Protein AF-A0A3D1AIG8-F1 (afdb_monomer_lite)

Secondary structure (DSSP, 8-state):
-------------------SEEEEEETTEEEEEETTT--EEEEETTEEEEEEEEEEEEETTEEEEGGG-SEEEEEEEEEEETTEEEEEEEEEEE-TTSPEEEEEEEEETT-S-EEEEEEEE-SSS----S-EEEEE-SS--SS-S-TT-EEEE--S-TTTTS--EEEES--S-------

Foldseek 3Di:
DDDDDDDDDPPQDDDDDPDQWDWDDDAQWIWIAHLVLRAIFIGGVNHTQATRKWKWFDFPNDIDISSNFNDKDWGKDWDADPVGTWMKIWIWGDDPPFFIKIKIWTGHPPDPDIDIDMDTHDPPDDTDTPDIGSTDGPDDDNDDDDQPDWDWAAAQDCPPPDHIDTDGPPDPDGDHDYD

Radius of gyration: 19.84 Å; chains: 1; bounding box: 71×44×43 Å

pLDDT: mean 84.78, std 18.75, range [31.44, 98.12]

Sequence (179 aa):
MKVLKSIVLPVLFFVLFSCNKTDMVFDKWSLAYDSGSRGLTLKKNSAVVCDGLYTSYMLNEKKITTKSYSKVRFEEEDAHDKFGKGKTFRLIYEETGLPVLTQSFYFYEGKDYVLTEFSIEGDDAEVSSNYMAPVNIDDFTFLPESAENRALFVPFDNDCWIRYRSHELTFDELTSYEV

Structure (mmCIF, N/CA/C/O backbone):
data_AF-A0A3D1AIG8-F1
#
_entry.id   AF-A0A3D1AIG8-F1
#
loop_
_atom_site.group_PDB
_atom_site.id
_atom_site.type_symbol
_atom_site.label_atom_id
_atom_site.label_alt_id
_atom_site.label_comp_id
_atom_site.label_asym_id
_atom_site.label_entity_id
_atom_site.label_seq_id
_atom_site.pdbx_PDB_ins_code
_atom_site.Cartn_x
_atom_site.Cartn_y
_atom_site.Cartn_z
_atom_site.occupancy
_atom_site.B_iso_or_equiv
_atom_site.auth_seq_id
_atom_site.auth_comp_id
_atom_site.auth_asym_id
_atom_site.auth_atom_id
_atom_site.pdbx_PDB_model_num
ATOM 1 N N . MET A 1 1 ? -53.371 -19.361 3.609 1.00 41.19 1 MET A N 1
ATOM 2 C CA . MET A 1 1 ? -52.020 -19.851 3.250 1.00 41.19 1 MET A CA 1
ATOM 3 C C . MET A 1 1 ? -51.030 -18.704 3.394 1.00 41.19 1 MET A C 1
ATOM 5 O O . MET A 1 1 ? -51.082 -17.780 2.597 1.00 41.19 1 MET A O 1
ATOM 9 N N . LYS A 1 2 ? -50.200 -18.705 4.445 1.00 34.56 2 LYS A N 1
ATOM 10 C CA . LYS A 1 2 ? -49.105 -17.736 4.613 1.00 34.56 2 LYS A CA 1
ATOM 11 C C . LYS A 1 2 ? -47.850 -18.339 3.984 1.00 34.56 2 LYS A C 1
ATOM 13 O O . LYS A 1 2 ? -47.418 -19.403 4.411 1.00 34.56 2 LYS A O 1
ATOM 18 N N . VAL A 1 3 ? -47.309 -17.688 2.959 1.00 37.88 3 VAL A N 1
ATOM 19 C CA . VAL A 1 3 ? -46.038 -18.074 2.334 1.00 37.88 3 VAL A CA 1
ATOM 20 C C . VAL A 1 3 ? -44.917 -17.462 3.170 1.00 37.88 3 VAL A C 1
ATOM 22 O O . VAL A 1 3 ? -44.780 -16.240 3.224 1.00 37.88 3 VAL A O 1
ATOM 25 N N . LEU A 1 4 ? -44.165 -18.305 3.877 1.00 36.34 4 LEU A N 1
ATOM 26 C CA . LEU A 1 4 ? -42.988 -17.897 4.637 1.00 36.34 4 LEU A CA 1
ATOM 27 C C . LEU A 1 4 ? -41.863 -17.597 3.632 1.00 36.34 4 LEU A C 1
ATOM 29 O O . LEU A 1 4 ? -41.367 -18.506 2.968 1.00 36.34 4 LEU A O 1
ATOM 33 N N . LYS A 1 5 ? -41.490 -16.323 3.469 1.00 37.03 5 LYS A N 1
ATOM 34 C CA . LYS A 1 5 ? -40.293 -15.944 2.709 1.00 37.03 5 LYS A CA 1
ATOM 35 C C . LYS A 1 5 ? -39.068 -16.274 3.559 1.00 37.03 5 LYS A C 1
ATOM 37 O O . LYS A 1 5 ? -38.885 -15.688 4.622 1.00 37.03 5 LYS A O 1
ATOM 42 N N . SER A 1 6 ? -38.261 -17.221 3.093 1.00 38.31 6 SER A N 1
ATOM 43 C CA . SER A 1 6 ? -36.976 -17.562 3.701 1.00 38.31 6 SER A CA 1
ATOM 44 C C . SER A 1 6 ? -36.013 -16.390 3.498 1.00 38.31 6 SER A C 1
ATOM 46 O O . SER A 1 6 ? -35.627 -16.096 2.368 1.00 38.31 6 SER A O 1
ATOM 48 N N . ILE A 1 7 ? -35.674 -15.686 4.577 1.00 44.97 7 ILE A N 1
ATOM 49 C CA . ILE A 1 7 ? -34.606 -14.683 4.592 1.00 44.97 7 ILE A CA 1
ATOM 50 C C . ILE A 1 7 ? -33.298 -15.460 4.725 1.00 44.97 7 ILE A C 1
ATOM 52 O O . ILE A 1 7 ? -33.054 -16.101 5.745 1.00 44.97 7 ILE A O 1
ATOM 56 N N . VAL A 1 8 ? -32.490 -15.457 3.667 1.00 38.38 8 VAL A N 1
ATOM 57 C CA . VAL A 1 8 ? -31.124 -15.985 3.699 1.00 38.38 8 VAL A CA 1
ATOM 58 C C . VAL A 1 8 ? -30.249 -14.901 4.321 1.00 38.38 8 VAL A C 1
ATOM 60 O O . VAL A 1 8 ? -30.043 -13.850 3.723 1.00 38.38 8 VAL A O 1
ATOM 63 N N . LEU A 1 9 ? -29.803 -15.137 5.552 1.00 32.34 9 LEU A N 1
ATOM 64 C CA . LEU A 1 9 ? -28.831 -14.299 6.246 1.00 32.34 9 LEU A CA 1
ATOM 65 C C . LEU A 1 9 ? -27.432 -14.694 5.735 1.00 32.34 9 LEU A C 1
ATOM 67 O O . LEU A 1 9 ? -27.111 -15.884 5.798 1.00 32.34 9 LEU A O 1
ATOM 71 N N . PRO A 1 10 ? -26.608 -13.773 5.205 1.00 38.59 10 PRO A N 1
ATOM 72 C CA . PRO A 1 10 ? -25.251 -14.121 4.812 1.00 38.59 10 PRO A CA 1
ATOM 73 C C . PRO A 1 10 ? -24.460 -14.448 6.082 1.00 38.59 10 PRO A C 1
ATOM 75 O O . PRO A 1 10 ? -24.353 -13.635 6.999 1.00 38.59 10 PRO A O 1
ATOM 78 N N . VAL A 1 11 ? -23.965 -15.681 6.165 1.00 34.00 11 VAL A N 1
ATOM 79 C CA . VAL A 1 11 ? -23.103 -16.133 7.258 1.00 34.00 11 VAL A CA 1
ATOM 80 C C . VAL A 1 11 ? -21.712 -15.571 6.991 1.00 34.00 11 VAL A C 1
ATOM 82 O 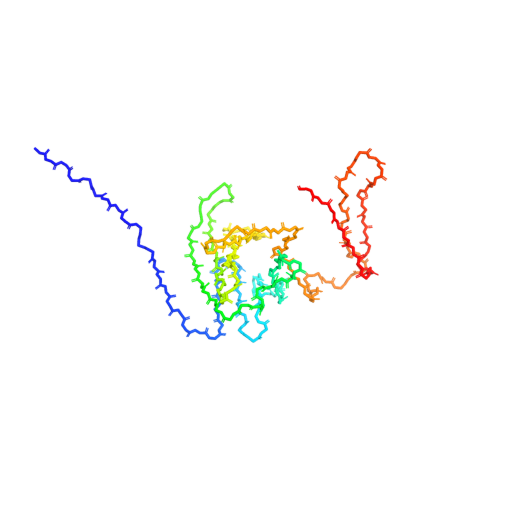O . VAL A 1 11 ? -20.995 -16.070 6.129 1.00 34.00 11 VAL A O 1
ATOM 85 N N . LEU A 1 12 ? -21.355 -14.513 7.716 1.00 40.97 12 LEU A N 1
ATOM 86 C CA . LEU A 1 12 ? -20.008 -13.958 7.735 1.00 40.97 12 LEU A CA 1
ATOM 87 C C . LEU A 1 12 ? -19.115 -14.919 8.536 1.00 40.97 12 LEU A C 1
ATOM 89 O O . LEU A 1 12 ? -19.238 -15.040 9.757 1.00 40.97 12 LEU A O 1
ATOM 93 N N . PHE A 1 13 ? -18.286 -15.685 7.833 1.00 33.00 13 PHE A N 1
ATOM 94 C CA . PHE A 1 13 ? -17.451 -16.723 8.426 1.00 33.00 13 PHE A CA 1
ATOM 95 C C . PHE A 1 13 ? -16.160 -16.092 8.970 1.00 33.00 13 PHE A C 1
ATOM 97 O O . PHE A 1 13 ? -15.179 -15.926 8.253 1.00 33.00 13 PHE A O 1
ATOM 104 N N . PHE A 1 14 ? -16.166 -15.708 10.249 1.00 37.09 14 PHE A N 1
ATOM 105 C CA . PHE A 1 14 ? -14.972 -15.224 10.947 1.00 37.09 14 PHE A CA 1
ATOM 106 C C . PHE A 1 14 ? -14.045 -16.400 11.276 1.00 37.09 14 PHE A C 1
ATOM 108 O O . PHE A 1 14 ? -14.286 -17.146 12.227 1.00 37.09 14 PHE A O 1
ATOM 115 N N . VAL A 1 15 ? -12.971 -16.569 10.504 1.00 35.56 15 VAL A N 1
ATOM 116 C CA . VAL A 1 15 ? -11.907 -17.526 10.833 1.00 35.56 15 VAL A CA 1
ATOM 117 C C . VAL A 1 15 ? -10.801 -16.804 11.593 1.00 35.56 15 VAL A C 1
ATOM 119 O O . VAL A 1 15 ? -10.052 -16.014 11.028 1.00 35.56 15 VAL A O 1
ATOM 122 N N . LEU A 1 16 ? -10.684 -17.078 12.893 1.00 31.44 16 LEU A N 1
ATOM 123 C CA . LEU A 1 16 ? -9.559 -16.616 13.706 1.00 31.44 16 LEU A CA 1
ATOM 124 C C . LEU A 1 16 ? -8.365 -17.556 13.487 1.00 31.44 16 LEU A C 1
ATOM 126 O O . LEU A 1 16 ? -8.201 -18.542 14.205 1.00 31.44 16 LEU A O 1
ATOM 130 N N . PHE A 1 17 ? -7.527 -17.266 12.491 1.00 35.88 17 PHE A N 1
ATOM 131 C CA . PHE A 1 17 ? -6.223 -17.916 12.358 1.00 35.88 17 PHE A CA 1
ATOM 132 C C . PHE A 1 17 ? -5.194 -17.208 13.244 1.00 35.88 17 PHE A C 1
ATOM 134 O O . PHE A 1 17 ? -4.772 -16.089 12.970 1.00 35.88 17 PHE A O 1
ATOM 141 N N . SER A 1 18 ? -4.758 -17.891 14.305 1.00 35.03 18 SER A N 1
ATOM 142 C CA . SER A 1 18 ? -3.511 -17.565 14.995 1.00 35.03 18 SER A CA 1
ATOM 143 C C . SER A 1 18 ? -2.371 -18.286 14.276 1.00 35.03 18 SER A C 1
ATOM 145 O O . SER A 1 18 ? -2.044 -19.434 14.571 1.00 35.03 18 SER A O 1
ATOM 147 N N . CYS A 1 19 ? -1.798 -17.624 13.275 1.00 35.12 19 CYS A N 1
ATOM 148 C CA . CYS A 1 19 ? -0.490 -17.961 12.732 1.00 35.12 19 CYS A CA 1
ATOM 149 C C . CYS A 1 19 ? 0.304 -16.655 12.648 1.00 35.12 19 CYS A C 1
ATOM 151 O O . CYS A 1 19 ? -0.232 -15.643 12.208 1.00 35.12 19 CYS A O 1
ATOM 153 N N . ASN A 1 20 ? 1.570 -16.650 13.079 1.00 51.50 20 ASN A N 1
ATOM 154 C CA . ASN A 1 20 ? 2.424 -15.446 13.115 1.00 51.50 20 ASN A CA 1
ATOM 155 C C . ASN A 1 20 ? 2.738 -14.847 11.719 1.00 51.50 20 ASN A C 1
ATOM 157 O O . ASN A 1 20 ? 3.487 -13.873 11.615 1.00 51.50 20 ASN A O 1
ATOM 161 N N . LYS A 1 21 ? 2.146 -15.421 10.667 1.00 53.16 21 LYS A N 1
ATOM 162 C CA . LYS A 1 21 ? 2.062 -14.936 9.294 1.00 53.16 21 LYS A CA 1
ATOM 163 C C . LYS A 1 21 ? 0.688 -15.340 8.755 1.00 53.16 21 LYS A C 1
ATOM 165 O O . LYS A 1 21 ? 0.361 -16.528 8.768 1.00 53.16 21 LYS A O 1
ATOM 170 N N . THR A 1 22 ? -0.117 -14.373 8.329 1.00 68.50 22 THR A N 1
ATOM 171 C CA . THR A 1 22 ? -1.386 -14.646 7.643 1.00 68.50 22 THR A CA 1
ATOM 172 C C . THR A 1 22 ? -1.134 -14.497 6.152 1.00 68.50 22 THR A C 1
ATOM 174 O O . THR A 1 22 ? -0.956 -13.378 5.670 1.00 68.50 22 THR A O 1
ATOM 177 N N . ASP A 1 23 ? -1.089 -15.626 5.448 1.00 84.50 23 ASP A N 1
ATOM 178 C CA . ASP A 1 23 ? -0.985 -15.668 3.992 1.00 84.50 23 ASP A CA 1
ATOM 179 C C . ASP A 1 23 ? -2.397 -15.840 3.419 1.00 84.50 23 ASP A C 1
ATOM 181 O O . ASP A 1 23 ? -3.026 -16.884 3.592 1.00 84.50 23 ASP A O 1
ATOM 185 N N . MET A 1 24 ? -2.905 -14.810 2.747 1.00 92.81 24 MET A N 1
ATOM 186 C CA . MET A 1 24 ? -4.172 -14.860 2.014 1.00 92.81 24 MET A CA 1
ATOM 187 C C . MET A 1 24 ? -3.866 -15.180 0.552 1.00 92.81 24 MET A C 1
ATOM 189 O O . MET A 1 24 ? -3.037 -14.513 -0.070 1.00 92.81 24 MET A O 1
ATOM 193 N N . VAL A 1 25 ? -4.489 -16.223 0.001 1.00 95.50 25 VAL A N 1
ATOM 194 C CA . VAL A 1 25 ? -4.133 -16.779 -1.314 1.00 95.50 25 VAL A CA 1
ATOM 195 C C . VAL A 1 25 ? -5.363 -16.855 -2.207 1.00 95.50 25 VAL A C 1
ATOM 197 O O . VAL A 1 25 ? -6.401 -17.371 -1.800 1.00 95.50 25 VAL A O 1
ATOM 200 N N . PHE A 1 26 ? -5.235 -16.382 -3.445 1.00 96.62 26 PHE A N 1
ATOM 201 C CA . PHE A 1 26 ? -6.268 -16.517 -4.465 1.00 96.62 26 PHE A CA 1
ATOM 202 C C . PHE A 1 26 ? -5.657 -16.634 -5.863 1.00 96.62 26 PHE A C 1
ATOM 204 O O . PHE A 1 26 ? -4.876 -15.779 -6.284 1.00 96.62 26 PHE A O 1
ATOM 211 N N . ASP A 1 27 ? -6.047 -17.679 -6.601 1.00 95.69 27 ASP A N 1
ATOM 212 C CA . ASP A 1 27 ? -5.500 -18.000 -7.925 1.00 95.69 27 ASP A CA 1
ATOM 213 C C . ASP A 1 27 ? -3.954 -18.046 -7.888 1.00 95.69 27 ASP A C 1
ATOM 215 O O . ASP A 1 27 ? -3.364 -18.809 -7.120 1.00 95.69 27 ASP A O 1
ATOM 219 N N . LYS A 1 28 ? -3.286 -17.206 -8.680 1.00 96.56 28 LYS A N 1
ATOM 220 C CA . LYS A 1 28 ? -1.826 -17.058 -8.740 1.00 96.56 28 LYS A CA 1
ATOM 221 C C . LYS A 1 28 ? -1.254 -16.064 -7.732 1.00 96.56 28 LYS A C 1
ATOM 223 O O . LYS A 1 28 ? -0.037 -15.897 -7.698 1.00 96.56 28 LYS A O 1
ATOM 228 N N . TRP A 1 29 ? -2.090 -15.378 -6.961 1.00 97.56 29 TRP A N 1
ATOM 229 C CA . TRP A 1 29 ? -1.678 -14.299 -6.071 1.00 97.56 29 TRP A CA 1
ATOM 230 C C . TRP A 1 29 ? -1.669 -14.737 -4.608 1.00 97.56 29 TRP A C 1
ATOM 232 O O . TRP A 1 29 ? -2.532 -15.491 -4.160 1.00 97.56 29 TRP A O 1
ATOM 242 N N . SER A 1 30 ? -0.710 -14.221 -3.842 1.00 96.06 30 SER A N 1
ATOM 243 C CA . SER A 1 30 ? -0.722 -14.320 -2.382 1.00 96.06 30 SER A CA 1
ATOM 244 C C . SER A 1 30 ? -0.314 -13.002 -1.740 1.00 96.06 30 SER A C 1
ATOM 246 O O . SER A 1 30 ? 0.655 -12.383 -2.188 1.00 96.06 30 SER A O 1
ATOM 248 N N . LEU A 1 31 ? -0.995 -12.628 -0.663 1.00 96.56 31 LEU A N 1
ATOM 249 C CA . LEU A 1 31 ? -0.693 -11.470 0.166 1.00 96.56 31 LEU A CA 1
ATOM 250 C C . LEU A 1 31 ? -0.348 -11.943 1.580 1.00 96.56 31 LEU A C 1
ATOM 252 O O . LEU A 1 31 ? -1.169 -12.580 2.235 1.00 96.56 31 LEU A O 1
ATOM 256 N N . ALA A 1 32 ? 0.863 -11.635 2.032 1.00 94.50 32 ALA A N 1
ATOM 257 C CA . ALA A 1 32 ? 1.384 -12.058 3.326 1.00 94.50 32 ALA A CA 1
ATOM 258 C C . ALA A 1 32 ? 1.678 -10.845 4.208 1.00 94.50 32 ALA A C 1
ATOM 260 O O . ALA A 1 32 ? 2.377 -9.932 3.772 1.00 94.50 32 ALA A O 1
ATOM 261 N N . TYR A 1 33 ? 1.197 -10.849 5.450 1.00 94.00 33 TYR A N 1
ATOM 262 C CA . TYR A 1 33 ? 1.575 -9.844 6.448 1.00 94.00 33 TYR A CA 1
ATOM 263 C C . TYR A 1 33 ? 2.719 -10.345 7.331 1.00 94.00 33 TYR A C 1
ATOM 265 O O . TYR A 1 33 ? 2.645 -11.440 7.894 1.00 94.00 33 TYR A O 1
ATOM 273 N N . ASP A 1 34 ? 3.759 -9.527 7.484 1.00 90.88 34 ASP A N 1
ATOM 274 C CA . ASP A 1 34 ? 4.875 -9.794 8.387 1.00 90.88 34 ASP A CA 1
ATOM 275 C C . ASP A 1 34 ? 4.711 -8.994 9.685 1.00 90.88 34 ASP A C 1
ATOM 277 O O . ASP A 1 34 ? 4.737 -7.766 9.690 1.00 90.88 34 ASP A O 1
ATOM 281 N N . SER A 1 35 ? 4.549 -9.690 10.811 1.00 85.38 35 SER A N 1
ATOM 282 C CA . SER A 1 35 ? 4.343 -9.050 12.116 1.00 85.38 35 SER A CA 1
ATOM 283 C C . SER A 1 35 ? 5.583 -8.330 12.664 1.00 85.38 35 SER A C 1
ATOM 285 O O . SER A 1 35 ? 5.438 -7.429 13.494 1.00 85.38 35 SER A O 1
ATOM 287 N N . GLY A 1 36 ? 6.786 -8.691 12.204 1.00 86.25 36 GLY A N 1
ATOM 288 C CA . GLY A 1 36 ? 8.043 -8.068 12.607 1.00 86.25 36 GLY A CA 1
ATOM 289 C C . GLY A 1 36 ? 8.289 -6.752 11.878 1.00 86.25 36 GLY A C 1
ATOM 290 O O . GLY A 1 36 ? 8.482 -5.721 12.522 1.00 86.25 36 GLY A O 1
ATOM 291 N N . SER A 1 37 ? 8.247 -6.768 10.543 1.00 85.44 37 SER A N 1
ATOM 292 C CA . SER A 1 37 ? 8.436 -5.553 9.731 1.00 85.44 37 SER A CA 1
ATOM 293 C C . SER A 1 37 ? 7.175 -4.685 9.633 1.00 85.44 37 SER A C 1
ATOM 295 O O . SER A 1 37 ? 7.263 -3.507 9.274 1.00 85.44 37 SER A O 1
ATOM 297 N N . ARG A 1 38 ? 6.006 -5.259 9.956 1.00 88.75 38 ARG A N 1
ATOM 298 C CA . ARG A 1 38 ? 4.664 -4.669 9.789 1.00 88.75 38 ARG A CA 1
ATOM 299 C C . ARG A 1 38 ? 4.365 -4.248 8.347 1.00 88.75 38 ARG A C 1
ATOM 301 O O . ARG A 1 38 ? 3.584 -3.327 8.112 1.00 88.75 38 ARG A O 1
ATOM 308 N N . GLY A 1 39 ? 5.013 -4.909 7.389 1.00 92.25 39 GLY A N 1
ATOM 309 C CA . GLY A 1 39 ? 4.814 -4.725 5.956 1.00 92.25 39 GLY A CA 1
ATOM 310 C C . GLY A 1 39 ? 4.047 -5.881 5.319 1.00 92.25 39 GLY A C 1
ATOM 311 O O . GLY A 1 39 ? 3.857 -6.942 5.920 1.00 92.25 39 GLY A O 1
ATOM 312 N N . LEU A 1 40 ? 3.620 -5.660 4.078 1.00 95.00 40 LEU A N 1
ATOM 313 C CA . LEU A 1 40 ? 2.958 -6.653 3.244 1.00 95.00 40 LEU A CA 1
ATOM 314 C C . LEU A 1 40 ? 3.876 -7.135 2.122 1.00 95.00 40 LEU A C 1
ATOM 316 O O . LEU A 1 40 ? 4.501 -6.335 1.427 1.00 95.00 40 LEU A O 1
ATOM 320 N N . THR A 1 41 ? 3.899 -8.446 1.906 1.00 94.44 41 THR A N 1
ATOM 321 C CA . THR A 1 41 ? 4.545 -9.064 0.748 1.00 94.44 41 THR A CA 1
ATOM 322 C C . THR A 1 41 ? 3.472 -9.543 -0.226 1.00 94.44 41 THR A C 1
ATOM 324 O O . THR A 1 41 ? 2.672 -10.423 0.102 1.00 94.44 41 THR A O 1
ATOM 327 N N . LEU A 1 42 ? 3.477 -9.005 -1.444 1.00 94.44 42 LEU A N 1
ATOM 328 C CA . LEU A 1 42 ? 2.653 -9.471 -2.556 1.00 94.44 42 LEU A CA 1
ATOM 329 C C . LEU A 1 42 ? 3.473 -10.417 -3.435 1.00 94.44 42 LEU A C 1
ATOM 331 O O . LEU A 1 42 ? 4.577 -10.077 -3.867 1.00 94.44 42 LEU A O 1
ATOM 335 N N . LYS A 1 43 ? 2.928 -11.595 -3.745 1.00 94.25 43 LYS A N 1
ATOM 336 C CA . LYS A 1 43 ? 3.567 -12.571 -4.638 1.00 94.25 43 LYS A CA 1
ATOM 337 C C . LYS A 1 43 ? 2.637 -13.000 -5.762 1.00 94.25 43 LYS A C 1
ATOM 339 O O . LYS A 1 43 ? 1.425 -13.081 -5.571 1.00 94.25 43 LYS A O 1
ATOM 344 N N . LYS A 1 44 ? 3.237 -13.345 -6.901 1.00 94.88 44 LYS A N 1
ATOM 345 C CA . LYS A 1 44 ? 2.587 -13.948 -8.068 1.00 94.88 44 LYS A CA 1
ATOM 346 C C . LYS A 1 44 ? 3.305 -15.244 -8.425 1.00 94.88 44 LYS A C 1
ATOM 348 O O . LYS A 1 44 ? 4.507 -15.220 -8.665 1.00 94.88 44 LYS A O 1
ATOM 353 N N . ASN A 1 45 ? 2.598 -16.372 -8.479 1.00 94.38 45 ASN A N 1
ATOM 354 C CA . ASN A 1 45 ? 3.187 -17.700 -8.703 1.00 94.38 45 ASN A CA 1
ATOM 355 C C . ASN A 1 45 ? 4.388 -17.968 -7.771 1.00 94.38 45 ASN A C 1
ATOM 357 O O . ASN A 1 45 ? 5.440 -18.425 -8.215 1.00 94.38 45 ASN A O 1
ATOM 361 N N . SER A 1 46 ? 4.255 -17.604 -6.491 1.00 91.62 46 SER A N 1
ATOM 362 C CA . SER A 1 46 ? 5.313 -17.661 -5.465 1.00 91.62 46 SER A CA 1
ATOM 363 C C . SER A 1 46 ? 6.502 -16.704 -5.647 1.00 91.62 46 SER A C 1
ATOM 365 O O . SER A 1 46 ? 7.284 -16.556 -4.707 1.00 91.62 46 SER A O 1
ATOM 367 N N . ALA A 1 47 ? 6.638 -16.018 -6.785 1.00 91.50 47 ALA A N 1
ATOM 368 C CA . ALA A 1 47 ? 7.645 -14.978 -6.978 1.00 91.50 47 ALA A CA 1
ATOM 369 C C . ALA A 1 47 ? 7.214 -13.685 -6.276 1.00 91.50 47 ALA A C 1
ATOM 371 O O . ALA A 1 47 ? 6.067 -13.254 -6.413 1.00 91.50 47 ALA A O 1
ATOM 372 N N . VAL A 1 48 ? 8.125 -13.069 -5.521 1.00 91.00 48 VAL A N 1
ATOM 373 C CA . VAL A 1 48 ? 7.872 -11.785 -4.855 1.00 91.00 48 VAL A CA 1
ATOM 374 C C . VAL A 1 48 ? 7.707 -10.705 -5.918 1.00 91.00 48 VAL A C 1
ATOM 376 O O . VAL A 1 48 ? 8.595 -10.498 -6.738 1.00 91.00 48 VAL A O 1
ATOM 379 N N . VAL A 1 49 ? 6.546 -10.055 -5.908 1.00 90.50 49 VAL A N 1
ATOM 380 C CA . VAL A 1 49 ? 6.244 -8.894 -6.753 1.00 90.50 49 VAL A CA 1
ATOM 381 C C . VAL A 1 49 ? 6.461 -7.615 -5.971 1.00 90.50 49 VAL A C 1
ATOM 383 O O . VAL A 1 49 ? 6.880 -6.630 -6.538 1.00 90.50 49 VAL A O 1
ATOM 386 N N . CYS A 1 50 ? 6.169 -7.593 -4.679 1.00 90.06 50 CYS A N 1
ATOM 387 C CA . CYS A 1 50 ? 6.431 -6.433 -3.846 1.00 90.06 50 CYS A CA 1
ATOM 388 C C . CYS A 1 50 ? 6.695 -6.917 -2.433 1.00 90.06 50 CYS A C 1
ATOM 390 O O . CYS A 1 50 ? 5.963 -7.781 -1.949 1.00 90.06 50 CYS A O 1
ATOM 392 N N . ASP A 1 51 ? 7.700 -6.354 -1.776 1.00 91.69 51 ASP A N 1
ATOM 393 C CA . ASP A 1 51 ? 7.982 -6.636 -0.376 1.00 91.69 51 ASP A CA 1
ATOM 394 C C . ASP A 1 51 ? 7.974 -5.355 0.452 1.00 91.69 51 ASP A C 1
ATOM 396 O O . ASP A 1 51 ? 8.236 -4.269 -0.060 1.00 91.69 51 ASP A O 1
ATOM 400 N N . GLY A 1 52 ? 7.614 -5.484 1.727 1.00 92.50 52 GLY A N 1
ATOM 401 C CA . GLY A 1 52 ? 7.559 -4.352 2.645 1.00 92.50 52 GLY A CA 1
ATOM 402 C C . GLY A 1 52 ? 6.521 -3.285 2.286 1.00 92.50 52 GLY A C 1
ATOM 403 O O . GLY A 1 52 ? 6.707 -2.138 2.678 1.00 92.50 52 GLY A O 1
ATOM 404 N N . LEU A 1 53 ? 5.438 -3.631 1.580 1.00 94.69 53 LEU A N 1
ATOM 405 C CA . LEU A 1 53 ? 4.381 -2.688 1.203 1.00 94.69 53 LEU A CA 1
ATOM 406 C C . LEU A 1 53 ? 3.660 -2.146 2.443 1.00 94.69 53 LEU A C 1
ATOM 408 O O . LEU A 1 53 ? 3.288 -2.906 3.341 1.00 94.69 53 LEU A O 1
ATOM 412 N N . TYR A 1 54 ? 3.430 -0.8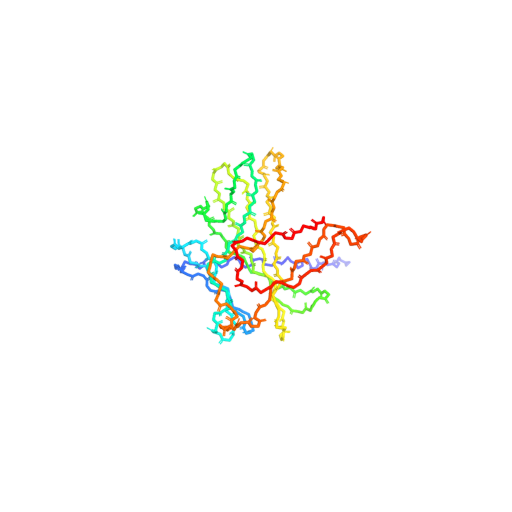35 2.480 1.00 96.62 54 TYR A N 1
ATOM 413 C CA . TYR A 1 54 ? 2.644 -0.179 3.525 1.00 96.62 54 TYR A CA 1
ATOM 414 C C . TYR A 1 54 ? 1.830 0.997 2.985 1.00 96.62 54 TYR A C 1
ATOM 416 O O . TYR A 1 54 ? 2.165 1.608 1.972 1.00 96.62 54 TYR A O 1
ATOM 424 N N . THR A 1 55 ? 0.768 1.347 3.703 1.00 97.56 55 THR A N 1
ATOM 425 C CA . THR A 1 55 ? -0.017 2.557 3.438 1.00 97.56 55 THR A CA 1
ATOM 426 C C . THR A 1 55 ? 0.449 3.687 4.348 1.00 97.56 55 THR A C 1
ATOM 428 O O . THR A 1 55 ? 0.885 3.442 5.479 1.00 97.56 55 THR A O 1
ATOM 431 N N . SER A 1 56 ? 0.344 4.929 3.876 1.00 97.62 56 SER A N 1
ATOM 432 C CA . SER A 1 56 ? 0.554 6.108 4.709 1.00 97.62 56 SER A CA 1
ATOM 433 C C . SER A 1 56 ? -0.436 7.230 4.422 1.00 97.62 56 SER A C 1
ATOM 435 O O . SER A 1 56 ? -0.975 7.341 3.324 1.00 97.62 56 SER A O 1
ATOM 437 N N . TYR A 1 57 ? -0.685 8.058 5.432 1.00 97.06 57 TYR A N 1
ATOM 438 C CA . TYR A 1 57 ? -1.532 9.243 5.337 1.00 97.06 57 TYR A CA 1
ATOM 439 C C . TYR A 1 57 ? -1.045 10.331 6.300 1.00 97.06 57 TYR A C 1
ATOM 441 O O . TYR A 1 57 ? -0.228 10.061 7.185 1.00 97.06 57 TYR A O 1
ATOM 449 N N . MET A 1 58 ? -1.519 11.565 6.129 1.00 96.50 58 MET A N 1
ATOM 450 C CA . MET A 1 58 ? -1.224 12.665 7.056 1.00 96.50 58 MET A CA 1
ATOM 451 C C . MET A 1 58 ? -2.361 12.855 8.060 1.00 96.50 58 MET A C 1
ATOM 453 O O . MET A 1 58 ? -3.523 12.908 7.664 1.00 96.50 58 MET A O 1
ATOM 457 N N . LEU A 1 59 ? -2.032 13.001 9.342 1.00 94.75 59 LEU A N 1
ATOM 458 C CA . LEU A 1 59 ? -2.976 13.314 10.416 1.00 94.75 59 LEU A CA 1
ATOM 459 C C . LEU A 1 59 ? -2.372 14.386 11.319 1.00 94.75 59 LEU A C 1
ATOM 461 O O . LEU A 1 59 ? -1.342 14.135 11.941 1.00 94.75 59 LEU A O 1
ATOM 465 N N . ASN A 1 60 ? -3.003 15.559 11.413 1.00 92.19 60 ASN A N 1
ATOM 466 C CA . ASN A 1 60 ? -2.508 16.678 12.230 1.00 92.19 60 ASN A CA 1
ATOM 467 C C . ASN A 1 60 ? -1.011 16.965 11.982 1.00 92.19 60 ASN A C 1
ATOM 469 O O . ASN A 1 60 ? -0.212 16.967 12.915 1.00 92.19 60 ASN A O 1
ATOM 473 N N . GLU A 1 61 ? -0.627 17.109 10.706 1.00 93.38 61 GLU A N 1
ATOM 474 C CA . GLU A 1 61 ? 0.760 17.341 10.245 1.00 93.38 61 GLU A CA 1
ATOM 475 C C . GLU A 1 61 ? 1.758 16.201 10.529 1.00 93.38 61 GLU A C 1
ATOM 477 O O . GLU A 1 61 ? 2.949 16.316 10.236 1.00 93.38 61 GLU A O 1
ATOM 482 N N . LYS A 1 62 ? 1.291 15.065 11.054 1.00 95.44 62 LYS A N 1
ATOM 483 C CA . LYS A 1 62 ? 2.107 13.876 11.289 1.00 95.44 62 LYS A CA 1
ATOM 484 C C . LYS A 1 62 ? 1.816 12.803 10.245 1.00 95.44 62 LYS A C 1
ATOM 486 O O . LYS A 1 62 ? 0.672 12.384 10.075 1.00 95.44 62 LYS A O 1
ATOM 491 N N . LYS A 1 63 ? 2.869 12.287 9.602 1.00 97.06 63 LYS A N 1
ATOM 492 C CA . LYS A 1 63 ? 2.760 11.110 8.732 1.00 97.06 63 LYS A CA 1
ATOM 493 C C . LYS A 1 63 ? 2.504 9.870 9.590 1.00 97.06 63 LYS A C 1
ATOM 495 O O . LYS A 1 63 ? 3.322 9.517 10.442 1.00 97.06 63 LYS A O 1
ATOM 500 N N . ILE A 1 64 ? 1.379 9.213 9.348 1.00 97.62 64 ILE A N 1
ATOM 501 C CA . ILE A 1 64 ? 1.000 7.934 9.946 1.00 97.62 64 ILE A CA 1
ATOM 502 C C . ILE A 1 64 ? 1.156 6.843 8.889 1.00 97.62 64 ILE A C 1
ATOM 504 O O . ILE A 1 64 ? 0.935 7.075 7.701 1.00 97.62 64 ILE A O 1
ATOM 508 N N . THR A 1 65 ? 1.569 5.650 9.312 1.00 97.94 65 THR A N 1
ATOM 509 C CA . THR A 1 65 ? 1.731 4.484 8.430 1.00 97.94 65 THR A CA 1
ATOM 510 C C . THR A 1 65 ? 1.044 3.270 9.037 1.00 97.94 65 THR A C 1
ATOM 512 O O . THR A 1 65 ? 0.853 3.231 10.251 1.00 97.94 65 THR A O 1
ATOM 515 N N . THR A 1 66 ? 0.754 2.235 8.249 1.00 96.94 66 THR A N 1
ATOM 516 C CA . THR A 1 66 ? 0.267 0.952 8.799 1.00 96.94 66 THR A CA 1
ATOM 517 C C . THR A 1 66 ? 1.232 0.343 9.822 1.00 96.94 66 THR A C 1
ATOM 519 O O . THR A 1 66 ? 0.798 -0.305 10.770 1.00 96.94 66 THR A O 1
ATOM 522 N N . LYS A 1 67 ? 2.537 0.642 9.724 1.00 95.31 67 LYS A N 1
ATOM 523 C CA . LYS A 1 67 ? 3.558 0.231 10.704 1.00 95.31 67 LYS A CA 1
ATOM 524 C C . LYS A 1 67 ? 3.361 0.886 12.087 1.00 95.31 67 LYS A C 1
ATOM 526 O O . LYS A 1 67 ? 3.887 0.384 13.082 1.00 95.31 67 LYS A O 1
ATOM 531 N N . SER A 1 68 ? 2.601 1.983 12.172 1.00 95.62 68 SER A N 1
ATOM 532 C CA . SER A 1 68 ? 2.278 2.698 13.417 1.00 95.62 68 SER A CA 1
ATOM 533 C C . SER A 1 68 ? 1.202 2.014 14.267 1.00 95.62 68 SER A C 1
ATOM 535 O O . SER A 1 68 ? 1.026 2.409 15.415 1.00 95.62 68 SER A O 1
ATOM 537 N N . TYR A 1 69 ? 0.521 0.996 13.738 1.00 95.50 69 TYR A N 1
ATOM 538 C CA . TYR A 1 69 ? -0.561 0.292 14.419 1.00 95.50 69 TYR A CA 1
ATOM 539 C C . TYR A 1 69 ? -0.061 -0.998 15.076 1.00 95.50 69 TYR A C 1
ATOM 541 O O . TYR A 1 69 ? 0.771 -1.715 14.513 1.00 95.50 69 TYR A O 1
ATOM 549 N N . SER A 1 70 ? -0.554 -1.303 16.278 1.00 93.19 70 SER A N 1
ATOM 550 C CA . SER A 1 70 ? -0.207 -2.536 17.000 1.00 93.19 70 SER A CA 1
ATOM 551 C C . SER A 1 70 ? -1.176 -3.693 16.762 1.00 93.19 70 SER A C 1
ATOM 553 O O . SER A 1 70 ? -0.767 -4.849 16.898 1.00 93.19 70 SER A O 1
ATOM 555 N N . LYS A 1 71 ? -2.434 -3.415 16.398 1.00 94.25 71 LYS A N 1
ATOM 556 C CA . LYS A 1 71 ? -3.448 -4.439 16.124 1.00 94.25 71 LYS A CA 1
ATOM 557 C C . LYS A 1 71 ? -3.770 -4.479 14.641 1.00 94.25 71 LYS A C 1
ATOM 559 O O . LYS A 1 71 ? -3.992 -3.442 14.022 1.00 94.25 71 LYS A O 1
ATOM 564 N N . VAL A 1 72 ? -3.820 -5.693 14.101 1.00 95.00 72 VAL A N 1
ATOM 565 C CA . VAL A 1 72 ? -4.201 -5.956 12.713 1.00 95.00 72 VAL A CA 1
ATOM 566 C C . VAL A 1 72 ? -5.188 -7.109 12.690 1.00 95.00 72 VAL A C 1
ATOM 568 O O . VAL A 1 72 ? -4.942 -8.160 13.288 1.00 95.00 72 VAL A O 1
ATOM 571 N N . ARG A 1 73 ? -6.300 -6.908 11.992 1.00 94.06 73 ARG A N 1
ATOM 572 C CA . ARG A 1 73 ? -7.339 -7.903 11.758 1.00 94.06 73 ARG A CA 1
ATOM 573 C C . ARG A 1 73 ? -7.470 -8.153 10.263 1.00 94.06 73 ARG A C 1
ATOM 575 O O . ARG A 1 73 ? -7.346 -7.231 9.464 1.00 94.06 73 ARG A O 1
ATOM 582 N N . PHE A 1 74 ? -7.716 -9.405 9.906 1.00 94.38 74 PHE A N 1
ATOM 583 C CA . PHE A 1 74 ? -7.819 -9.848 8.521 1.00 94.38 74 PHE A CA 1
ATOM 584 C C . PHE A 1 74 ? -9.258 -10.237 8.219 1.00 94.38 74 PHE A C 1
ATOM 586 O O . PHE A 1 74 ? -9.900 -10.910 9.029 1.00 94.38 74 PHE A O 1
ATOM 593 N N . GLU A 1 75 ? -9.743 -9.826 7.056 1.00 94.50 75 GLU A N 1
ATOM 594 C CA . GLU A 1 75 ? -11.016 -10.270 6.501 1.00 94.50 75 GLU A CA 1
ATOM 595 C C . GLU A 1 75 ? -10.827 -10.708 5.050 1.00 94.50 75 GLU A C 1
ATOM 597 O O . GLU A 1 75 ? -9.994 -10.173 4.315 1.00 94.50 75 GLU A O 1
ATOM 602 N N . GLU A 1 76 ? -11.642 -11.671 4.640 1.00 95.44 76 GLU A N 1
ATOM 603 C CA . GLU A 1 76 ? -11.707 -12.165 3.275 1.00 95.44 76 GLU A CA 1
ATOM 604 C C . GLU A 1 76 ? -13.170 -12.225 2.841 1.00 95.44 76 GLU A C 1
ATOM 606 O O . GLU A 1 76 ? -14.018 -12.757 3.559 1.00 95.44 76 GLU A O 1
ATOM 611 N N . GLU A 1 77 ? -13.450 -11.714 1.646 1.00 94.88 77 GLU A N 1
ATOM 612 C CA . GLU A 1 77 ? -14.774 -11.759 1.032 1.00 94.88 77 GLU A CA 1
ATOM 613 C C . GLU A 1 77 ? -14.676 -12.133 -0.445 1.00 94.88 77 GLU A C 1
ATOM 615 O O . GLU A 1 77 ? -13.708 -11.793 -1.129 1.00 94.88 77 GLU A O 1
ATOM 620 N N . ASP A 1 78 ? -15.700 -12.808 -0.963 1.00 96.50 78 ASP A N 1
ATOM 621 C CA . ASP A 1 78 ? -15.829 -13.014 -2.403 1.00 96.50 78 ASP A CA 1
ATOM 622 C C . ASP A 1 78 ? -16.213 -11.692 -3.087 1.00 96.50 78 ASP A C 1
ATOM 624 O O . ASP A 1 78 ? -17.105 -10.972 -2.635 1.00 96.50 78 ASP A O 1
ATOM 628 N N . ALA A 1 79 ? -15.563 -11.389 -4.208 1.00 93.50 79 ALA A N 1
ATOM 629 C CA . ALA A 1 79 ? -15.839 -10.217 -5.030 1.00 93.50 79 ALA A CA 1
ATOM 630 C C . ALA A 1 79 ? -16.521 -10.636 -6.337 1.00 93.50 79 ALA A C 1
ATOM 632 O O . ALA A 1 79 ? -16.098 -11.581 -7.008 1.00 93.50 79 ALA A O 1
ATOM 633 N N . HIS A 1 80 ? -17.578 -9.923 -6.721 1.00 94.75 80 HIS A N 1
ATOM 634 C CA . HIS A 1 80 ? -18.197 -10.076 -8.033 1.00 94.75 80 HIS A CA 1
ATOM 635 C C . HIS A 1 80 ? -18.730 -8.732 -8.518 1.00 94.75 80 HIS A C 1
ATOM 637 O O . HIS A 1 80 ? -19.811 -8.293 -8.123 1.00 94.75 80 HIS A O 1
ATOM 643 N N . ASP A 1 81 ? -17.958 -8.079 -9.376 1.00 93.75 81 ASP A N 1
ATOM 644 C CA . ASP A 1 81 ? -18.261 -6.747 -9.885 1.00 93.75 81 ASP A CA 1
ATOM 645 C C . ASP A 1 81 ? -17.936 -6.621 -11.386 1.00 93.75 81 ASP A C 1
ATOM 647 O O . ASP A 1 81 ? -17.824 -7.613 -12.111 1.00 93.75 81 ASP A O 1
ATOM 651 N N . LYS A 1 82 ? -17.822 -5.382 -11.880 1.00 95.19 82 LYS A N 1
ATOM 652 C CA . LYS A 1 82 ? -17.539 -5.094 -13.294 1.00 95.19 82 LYS A CA 1
ATOM 653 C C . LYS A 1 82 ? -16.156 -5.575 -13.753 1.00 95.19 82 LYS A C 1
ATOM 655 O O . LYS A 1 82 ? -15.954 -5.707 -14.959 1.00 95.19 82 LYS A O 1
ATOM 660 N N . PHE A 1 83 ? -15.221 -5.822 -12.838 1.00 93.94 83 PHE A N 1
ATOM 661 C CA . PHE A 1 83 ? -13.889 -6.347 -13.134 1.00 93.94 83 PHE A CA 1
ATOM 662 C C . PHE A 1 83 ? -13.866 -7.882 -13.183 1.00 93.94 83 PHE A C 1
ATOM 664 O O . PHE A 1 83 ? -12.999 -8.459 -13.848 1.00 93.94 83 PHE A O 1
ATOM 671 N N . GLY A 1 84 ? -14.851 -8.541 -12.564 1.00 95.31 84 GLY A N 1
ATOM 672 C CA . GLY A 1 84 ? -15.095 -9.976 -12.677 1.00 95.31 84 GLY A CA 1
ATOM 673 C C . GLY A 1 84 ? -15.364 -10.648 -11.335 1.00 95.31 84 GLY A C 1
ATOM 674 O O . GLY A 1 84 ? -15.759 -10.005 -10.366 1.00 95.31 84 GLY A O 1
ATOM 675 N N . LYS A 1 85 ? -15.162 -11.969 -11.296 1.00 97.88 85 LYS A N 1
ATOM 676 C CA . LYS A 1 85 ? -15.180 -12.767 -10.064 1.00 97.88 85 LYS A CA 1
ATOM 677 C C . LYS A 1 85 ? -13.801 -12.758 -9.419 1.00 97.88 85 LYS A C 1
ATOM 679 O O . LYS A 1 85 ? -12.792 -12.798 -10.128 1.00 97.88 85 LYS A O 1
ATOM 684 N N . GLY A 1 86 ? -13.762 -12.715 -8.099 1.00 97.56 86 GLY A N 1
ATOM 685 C CA . GLY A 1 86 ? -12.532 -12.490 -7.368 1.00 97.56 86 GLY A CA 1
ATOM 686 C C . GLY A 1 86 ? -12.654 -12.676 -5.865 1.00 97.56 86 GLY A C 1
ATOM 687 O O . GLY A 1 86 ? -13.665 -13.169 -5.365 1.00 97.56 86 GLY A O 1
ATOM 688 N N . LYS A 1 87 ? -11.622 -12.226 -5.154 1.00 97.56 87 LYS A N 1
ATOM 689 C CA . LYS A 1 87 ? -11.605 -12.076 -3.700 1.00 97.56 87 LYS A CA 1
ATOM 690 C C . LYS A 1 87 ? -11.109 -10.695 -3.305 1.00 97.56 87 LYS A C 1
ATOM 692 O O . LYS A 1 87 ? -10.190 -10.156 -3.924 1.00 97.56 87 LYS A O 1
ATOM 697 N N . THR A 1 88 ? -11.698 -10.170 -2.242 1.00 97.62 88 THR A N 1
ATOM 698 C CA . THR A 1 88 ? -11.226 -8.987 -1.533 1.00 97.62 88 THR A CA 1
ATOM 699 C C . THR A 1 88 ? -10.563 -9.435 -0.241 1.00 97.62 88 THR A C 1
ATOM 701 O O . THR A 1 88 ? -11.192 -10.098 0.583 1.00 97.62 88 THR A O 1
ATOM 704 N N . PHE A 1 89 ? -9.305 -9.056 -0.052 1.00 97.25 89 PHE A N 1
ATOM 705 C CA . PHE A 1 89 ? -8.581 -9.224 1.204 1.00 97.25 89 PHE A CA 1
ATOM 706 C C . PHE A 1 89 ? -8.485 -7.873 1.900 1.00 97.25 89 PHE A C 1
ATOM 708 O O . PHE A 1 89 ? -7.994 -6.914 1.301 1.00 97.25 89 PHE A O 1
ATOM 715 N N . ARG A 1 90 ? -8.944 -7.787 3.151 1.00 97.00 90 ARG A N 1
ATOM 716 C CA . ARG A 1 90 ? -8.871 -6.558 3.948 1.00 97.00 90 ARG A CA 1
ATOM 717 C C . ARG A 1 90 ? -7.979 -6.734 5.157 1.00 97.00 90 ARG A C 1
ATOM 719 O O . ARG A 1 90 ? -8.065 -7.729 5.875 1.00 97.00 90 ARG A O 1
ATOM 726 N N . LEU A 1 91 ? -7.158 -5.719 5.388 1.00 96.88 91 LEU A N 1
ATOM 727 C CA . LEU A 1 91 ? -6.387 -5.548 6.603 1.00 96.88 91 LEU A CA 1
ATOM 728 C C . LEU A 1 91 ? -6.916 -4.323 7.330 1.00 96.88 91 LEU A C 1
ATOM 730 O O . LEU A 1 91 ? -6.921 -3.220 6.786 1.00 96.88 91 LEU A O 1
ATOM 734 N N . ILE A 1 92 ? -7.373 -4.545 8.553 1.00 97.25 92 ILE A N 1
ATOM 735 C CA . ILE A 1 92 ? -7.982 -3.533 9.405 1.00 97.25 92 ILE A CA 1
ATOM 736 C C . ILE A 1 92 ? -7.018 -3.277 10.551 1.00 97.25 92 ILE A C 1
ATOM 738 O O . ILE A 1 92 ? -6.704 -4.184 11.325 1.00 97.25 92 ILE A O 1
ATOM 742 N N . TYR A 1 93 ? -6.509 -2.055 10.611 1.00 96.88 93 TYR A N 1
ATOM 743 C CA . TYR A 1 93 ? -5.485 -1.621 11.544 1.00 96.88 93 TYR A CA 1
ATOM 744 C C . TYR A 1 93 ? -6.109 -0.738 12.619 1.00 96.88 93 TYR A C 1
ATOM 746 O O . TYR A 1 93 ? -6.769 0.257 12.315 1.00 96.88 93 TYR 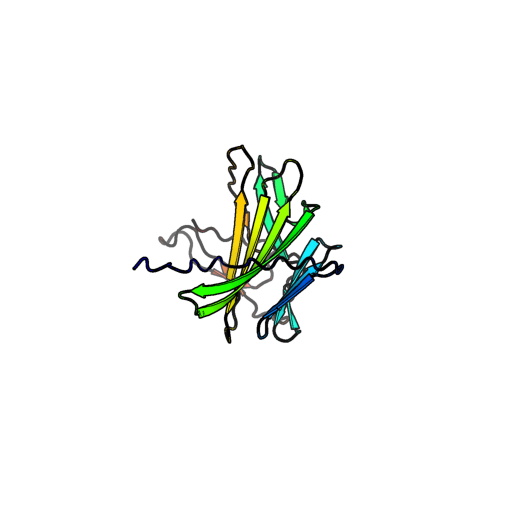A O 1
ATOM 754 N N . GLU A 1 94 ? -5.863 -1.092 13.879 1.00 96.00 94 GLU A N 1
ATOM 755 C CA . GLU A 1 94 ? -6.433 -0.410 15.041 1.00 96.00 94 GLU A CA 1
ATOM 756 C C . GLU A 1 94 ? -5.333 -0.029 16.037 1.00 96.00 94 GLU A C 1
ATOM 758 O O . GLU A 1 94 ? -4.455 -0.828 16.380 1.00 96.00 94 GLU A O 1
ATOM 763 N N . GLU A 1 95 ? -5.364 1.219 16.496 1.00 95.19 95 GLU A N 1
ATOM 764 C CA . GLU A 1 95 ? -4.436 1.752 17.487 1.00 95.19 95 GLU A CA 1
ATOM 765 C C . GLU A 1 95 ? -5.117 2.860 18.283 1.00 95.19 95 GLU A C 1
ATOM 767 O O . GLU A 1 95 ? -5.886 3.651 17.745 1.00 95.19 95 GLU A O 1
ATOM 772 N N . THR A 1 96 ? -4.828 2.928 19.579 1.00 93.19 96 THR A N 1
ATOM 773 C CA . THR A 1 96 ? -5.476 3.906 20.454 1.00 93.19 96 THR A CA 1
ATOM 774 C C . THR A 1 96 ? -5.058 5.320 20.053 1.00 93.19 96 THR A C 1
ATOM 776 O O . THR A 1 96 ? -3.872 5.650 20.063 1.00 93.19 96 THR A O 1
ATOM 779 N N . GLY A 1 97 ? -6.037 6.172 19.736 1.00 91.50 97 GLY A N 1
ATOM 780 C CA . GLY A 1 97 ? -5.800 7.559 19.328 1.00 91.50 97 GLY A CA 1
ATOM 781 C C . GLY A 1 97 ? -5.432 7.743 17.852 1.00 91.50 97 GLY A C 1
ATOM 782 O O . GLY A 1 97 ? -5.057 8.853 17.473 1.00 91.50 97 GLY A O 1
ATOM 783 N N . LEU A 1 98 ? -5.539 6.699 17.023 1.00 94.88 98 LEU A N 1
ATOM 784 C CA . LEU A 1 98 ? -5.462 6.799 15.565 1.00 94.88 98 LEU A CA 1
ATOM 785 C C . LEU A 1 98 ? -6.805 6.382 14.935 1.00 94.88 98 LEU A C 1
ATOM 787 O O . LEU A 1 98 ? -7.442 5.471 15.455 1.00 94.88 98 LEU A O 1
ATOM 791 N N . PRO A 1 99 ? -7.212 6.992 13.805 1.00 95.81 99 PRO A N 1
ATOM 792 C CA . PRO A 1 99 ? -8.299 6.485 12.971 1.00 95.81 99 PRO A CA 1
ATOM 793 C C . PRO A 1 99 ? -8.099 5.012 12.607 1.00 95.81 99 PRO A C 1
ATOM 795 O O . PRO A 1 99 ? -6.965 4.592 12.338 1.00 95.81 99 PRO A O 1
ATOM 798 N N . VAL A 1 100 ? -9.193 4.257 12.520 1.00 96.81 100 VAL A N 1
ATOM 799 C CA . VAL A 1 100 ? -9.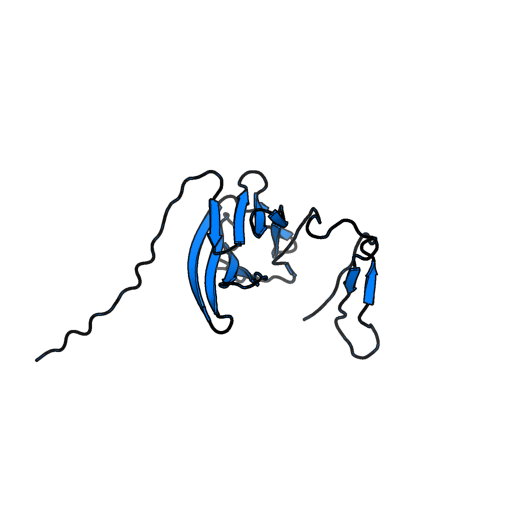181 2.899 11.971 1.00 96.81 100 VAL A CA 1
ATOM 800 C C . VAL A 1 100 ? -8.775 2.988 10.507 1.00 96.81 100 VAL A C 1
ATOM 802 O O . VAL A 1 100 ? -9.414 3.692 9.726 1.00 96.81 100 VAL A O 1
ATOM 805 N N . LEU A 1 101 ? -7.709 2.286 10.126 1.00 97.50 101 LEU A N 1
ATOM 806 C CA . LEU A 1 101 ? -7.275 2.204 8.733 1.00 97.50 101 LEU A CA 1
ATOM 807 C C . LEU A 1 101 ? -7.706 0.860 8.162 1.00 97.50 101 LEU A C 1
ATOM 809 O O . LEU A 1 101 ? -7.325 -0.181 8.691 1.00 97.50 101 LEU A O 1
ATOM 813 N N . THR A 1 102 ? -8.443 0.872 7.054 1.00 98.06 102 THR A N 1
ATOM 814 C CA . THR A 1 102 ? -8.776 -0.349 6.310 1.00 98.06 102 THR A CA 1
ATOM 815 C C . THR A 1 102 ? -8.087 -0.322 4.960 1.00 98.06 102 THR A C 1
ATOM 817 O O . THR A 1 102 ? -8.404 0.520 4.127 1.00 98.06 102 THR A O 1
ATOM 820 N N . GLN A 1 103 ? -7.159 -1.247 4.727 1.00 98.00 103 GLN A N 1
ATOM 821 C CA . GLN A 1 103 ? -6.517 -1.442 3.430 1.00 98.00 103 GLN A CA 1
ATOM 822 C C . GLN A 1 103 ? -7.140 -2.650 2.733 1.00 98.00 103 GLN A C 1
ATOM 824 O O . GLN A 1 103 ? -7.142 -3.751 3.285 1.00 98.00 103 GLN A O 1
ATOM 829 N N . SER A 1 104 ? -7.650 -2.448 1.520 1.00 97.56 104 SER A N 1
ATOM 830 C CA . SER A 1 104 ? -8.302 -3.490 0.725 1.00 97.56 104 SER A CA 1
ATOM 831 C C . SER A 1 104 ? -7.461 -3.847 -0.495 1.00 97.56 104 SER A C 1
ATOM 833 O O . SER A 1 104 ? -6.894 -2.974 -1.154 1.00 97.56 104 SER A O 1
ATOM 835 N N . PHE A 1 105 ? -7.405 -5.137 -0.816 1.00 97.75 105 PHE A N 1
ATOM 836 C CA . PHE A 1 105 ? -6.780 -5.675 -2.019 1.00 97.75 105 PHE A CA 1
ATOM 837 C C . PHE A 1 105 ? -7.784 -6.529 -2.780 1.00 97.75 105 PHE A C 1
ATOM 839 O O . PHE A 1 105 ? -8.369 -7.452 -2.217 1.00 97.75 105 PHE A O 1
ATOM 846 N N . TYR A 1 106 ? -7.946 -6.241 -4.066 1.00 97.75 106 TYR A N 1
ATOM 847 C CA . TYR A 1 106 ? -8.889 -6.910 -4.949 1.00 97.75 106 TYR A CA 1
ATOM 848 C C . TYR A 1 106 ? -8.136 -7.770 -5.962 1.00 97.75 106 TYR A C 1
ATOM 850 O O . TYR A 1 106 ? -7.345 -7.266 -6.768 1.00 97.75 106 TYR A O 1
ATOM 858 N N . PHE A 1 107 ? -8.420 -9.068 -5.937 1.00 97.88 107 PHE A N 1
ATOM 859 C CA . PHE A 1 107 ? -7.850 -10.073 -6.827 1.00 97.88 107 PHE A CA 1
ATOM 860 C C . PHE A 1 107 ? -8.952 -10.677 -7.686 1.00 97.88 107 PHE A C 1
ATOM 862 O O . PHE A 1 107 ? -10.009 -11.014 -7.167 1.00 97.88 107 PHE A O 1
ATOM 869 N N . TYR A 1 108 ? -8.704 -10.871 -8.981 1.00 98.06 108 TYR A N 1
ATOM 870 C CA . TYR A 1 108 ? -9.704 -11.379 -9.925 1.00 98.06 108 TYR A CA 1
ATOM 871 C C . TYR A 1 108 ? -9.192 -12.611 -10.671 1.00 98.06 108 TYR A C 1
ATOM 873 O O . TYR A 1 108 ? -8.018 -12.669 -11.044 1.00 98.06 108 TYR A O 1
ATOM 881 N N . GLU A 1 109 ? -10.077 -13.581 -10.916 1.00 97.50 109 GLU A N 1
ATOM 882 C CA . GLU A 1 109 ? -9.740 -14.859 -11.558 1.00 97.50 109 GLU A CA 1
ATOM 883 C C . GLU A 1 109 ? -9.030 -14.640 -12.902 1.00 97.50 109 GLU A C 1
ATOM 885 O O . GLU A 1 109 ? -9.524 -13.939 -13.793 1.00 97.50 109 GLU A O 1
ATOM 890 N N . GLY A 1 110 ? -7.844 -15.235 -13.059 1.00 96.19 110 GLY A N 1
ATOM 891 C CA . GLY A 1 110 ? -7.065 -15.172 -14.291 1.00 96.19 110 GLY A CA 1
ATOM 892 C C . GLY A 1 110 ? -6.431 -13.809 -14.589 1.00 96.19 110 GLY A C 1
ATOM 893 O O . GLY A 1 110 ? -5.652 -13.717 -15.541 1.00 96.19 110 GLY A O 1
ATOM 894 N N . LYS A 1 111 ? -6.679 -12.756 -13.796 1.00 96.38 111 LYS A N 1
ATOM 895 C CA . LYS A 1 111 ? -6.140 -11.410 -14.051 1.00 96.38 111 LYS A CA 1
ATOM 896 C C . LYS A 1 111 ? -4.714 -11.249 -13.531 1.00 96.38 111 LYS A C 1
ATOM 898 O O . LYS A 1 111 ? -4.345 -11.739 -12.467 1.00 96.38 111 LYS A O 1
ATOM 903 N N . ASP A 1 112 ? -3.903 -10.539 -14.309 1.00 94.31 112 ASP A N 1
ATOM 904 C CA . ASP A 1 112 ? -2.491 -10.260 -14.017 1.00 94.31 112 ASP A CA 1
ATOM 905 C C . ASP A 1 112 ? -2.264 -8.883 -13.374 1.00 94.31 112 ASP A C 1
ATOM 907 O O . ASP A 1 112 ? -1.168 -8.338 -13.453 1.00 94.31 112 ASP A O 1
ATOM 911 N N . TYR A 1 113 ? -3.283 -8.348 -12.704 1.00 94.19 113 TYR A N 1
ATOM 912 C CA . TYR A 1 113 ? -3.214 -7.120 -11.920 1.00 94.19 113 TYR A CA 1
ATOM 913 C C . TYR A 1 113 ? -3.902 -7.312 -10.566 1.00 94.19 113 TYR A C 1
ATOM 915 O O . TYR A 1 113 ? -4.732 -8.208 -10.402 1.00 94.19 113 TYR A O 1
ATOM 923 N N . VAL A 1 114 ? -3.575 -6.427 -9.628 1.00 95.31 114 VAL A N 1
ATOM 924 C CA . VAL A 1 114 ? -4.208 -6.305 -8.311 1.00 95.31 114 VAL A CA 1
ATOM 925 C C . VAL A 1 114 ? -4.646 -4.855 -8.164 1.00 95.31 114 VAL A C 1
ATOM 927 O O . VAL A 1 114 ? -3.885 -3.956 -8.522 1.00 95.31 114 VAL A O 1
ATOM 930 N N . LEU A 1 115 ? -5.861 -4.621 -7.671 1.00 96.62 115 LEU A N 1
ATOM 931 C CA . LEU A 1 115 ? -6.297 -3.274 -7.290 1.00 96.62 115 LEU A CA 1
ATOM 932 C C . LEU A 1 115 ? -6.184 -3.134 -5.777 1.00 96.62 115 LEU A C 1
ATOM 934 O O . LEU A 1 115 ? -6.396 -4.102 -5.048 1.00 96.62 115 LEU A O 1
ATOM 938 N N . THR A 1 116 ? -5.864 -1.940 -5.298 1.00 96.88 116 THR A N 1
ATOM 939 C CA . THR A 1 116 ? -5.825 -1.661 -3.866 1.00 96.88 116 THR A CA 1
ATOM 940 C C . THR A 1 116 ? -6.292 -0.248 -3.582 1.00 96.88 116 THR A C 1
ATOM 942 O O . THR A 1 116 ? -6.095 0.659 -4.388 1.00 96.88 116 THR A O 1
ATOM 945 N N . GLU A 1 117 ? -6.913 -0.086 -2.427 1.00 97.31 117 GLU A N 1
ATOM 946 C CA . GLU A 1 117 ? -7.317 1.194 -1.869 1.00 97.31 117 GLU A CA 1
ATOM 947 C C . GLU A 1 117 ? -7.183 1.130 -0.350 1.00 97.31 117 GLU A C 1
ATOM 949 O O . GLU A 1 117 ? -7.009 0.052 0.235 1.00 97.31 117 GLU A O 1
ATOM 954 N N . PHE A 1 118 ? -7.310 2.280 0.300 1.00 98.12 118 PHE A N 1
ATOM 955 C CA . PHE A 1 118 ? -7.510 2.309 1.736 1.00 98.12 118 PHE A CA 1
ATOM 956 C C . PHE A 1 118 ? -8.479 3.409 2.140 1.00 98.12 118 PHE A C 1
ATOM 958 O O . PHE A 1 118 ? -8.606 4.428 1.461 1.00 98.12 118 PHE A O 1
ATOM 965 N N . SER A 1 119 ? -9.122 3.201 3.279 1.00 97.31 119 SER A N 1
ATOM 966 C CA . SER A 1 119 ? -9.910 4.204 3.976 1.00 97.31 119 SER A CA 1
ATOM 967 C C . SER A 1 119 ? -9.344 4.439 5.371 1.00 97.31 119 SER A C 1
ATOM 969 O O . SER A 1 119 ? -8.671 3.580 5.949 1.00 97.31 119 SER A O 1
ATOM 971 N N . ILE A 1 120 ? -9.625 5.626 5.902 1.00 96.69 120 ILE A N 1
ATOM 972 C CA . ILE A 1 120 ? -9.437 5.963 7.308 1.00 96.69 120 ILE A CA 1
ATOM 973 C C . ILE A 1 120 ? -10.782 6.418 7.866 1.00 96.69 120 ILE A C 1
ATOM 975 O O . ILE A 1 120 ? -11.475 7.216 7.236 1.00 96.69 120 ILE A O 1
ATOM 979 N N . GLU A 1 121 ? -11.146 5.903 9.030 1.00 95.19 121 GLU A N 1
ATOM 980 C CA . GLU A 1 121 ? -12.389 6.229 9.724 1.00 95.19 121 GLU A CA 1
ATOM 981 C C . GLU A 1 121 ? -12.037 6.691 11.138 1.00 95.19 121 GLU A C 1
ATOM 983 O O . GLU A 1 121 ? -11.386 5.973 11.897 1.00 95.19 121 GLU A O 1
ATOM 988 N N . GLY A 1 122 ? -12.371 7.940 11.462 1.00 90.00 122 GLY A N 1
ATOM 989 C CA . GLY A 1 122 ? -12.233 8.443 12.827 1.00 90.00 122 GLY A CA 1
ATOM 990 C C . GLY A 1 122 ? -13.395 7.939 13.665 1.00 90.00 122 GLY A C 1
ATOM 991 O O . GLY A 1 122 ? -14.519 7.969 13.181 1.00 90.00 122 GLY A O 1
ATOM 992 N N . ASP A 1 123 ? -13.127 7.518 14.902 1.00 77.31 123 ASP A N 1
ATOM 993 C CA . ASP A 1 123 ? -14.158 6.965 15.791 1.00 77.31 123 ASP A CA 1
ATOM 994 C C . ASP A 1 123 ? -15.356 7.924 15.943 1.00 77.31 123 ASP A C 1
ATOM 996 O O . ASP A 1 123 ? -16.463 7.626 15.508 1.00 77.31 123 ASP A O 1
ATOM 1000 N N . ASP A 1 124 ? -15.110 9.106 16.520 1.00 73.38 124 ASP A N 1
ATOM 1001 C CA . ASP A 1 124 ? -16.130 10.123 16.831 1.00 73.38 124 ASP A CA 1
ATOM 1002 C C . ASP A 1 124 ? -15.707 11.544 16.394 1.00 73.38 124 ASP A C 1
ATOM 1004 O O . ASP A 1 124 ? -16.344 12.540 16.748 1.00 73.38 124 ASP A O 1
ATOM 1008 N N . ALA A 1 125 ? -14.597 11.666 15.658 1.00 69.56 125 ALA A N 1
ATOM 1009 C CA . ALA A 1 125 ? -14.003 12.945 15.273 1.00 69.56 125 ALA A CA 1
ATOM 1010 C C . ALA A 1 125 ? -13.840 13.061 13.756 1.00 69.56 125 ALA A C 1
ATOM 1012 O O . ALA A 1 125 ? -13.535 12.087 13.068 1.00 69.56 125 ALA A O 1
ATOM 1013 N N . GLU A 1 126 ? -13.997 14.283 13.248 1.00 84.12 126 GLU A N 1
ATOM 1014 C CA . GLU A 1 126 ? -13.690 14.608 11.859 1.00 84.12 126 GLU A CA 1
ATOM 1015 C C . GLU A 1 126 ? -12.215 14.307 11.564 1.00 84.12 126 GLU A C 1
ATOM 1017 O O . GLU A 1 126 ? -11.311 14.772 12.264 1.00 84.12 126 GLU A O 1
ATOM 1022 N N . VAL A 1 127 ? -11.974 13.520 10.516 1.00 89.25 127 VAL A N 1
ATOM 1023 C CA . VAL A 1 127 ? -10.630 13.237 10.017 1.00 89.25 127 VAL A CA 1
ATOM 1024 C C . VAL A 1 127 ? -10.389 14.104 8.794 1.00 89.25 127 VAL A C 1
ATOM 1026 O O . VAL A 1 127 ? -11.137 14.042 7.822 1.00 89.25 127 VAL A O 1
ATOM 1029 N N . SER A 1 128 ? -9.316 14.888 8.828 1.00 91.06 128 SER A N 1
ATOM 1030 C CA . SER A 1 128 ? -8.821 15.620 7.665 1.00 91.06 128 SER A CA 1
ATOM 1031 C C . SER A 1 128 ? -7.424 15.128 7.309 1.00 91.06 128 SER A C 1
ATOM 1033 O O . SER A 1 128 ? -6.588 14.873 8.179 1.00 91.06 128 SER A O 1
ATOM 1035 N N . SER A 1 129 ? -7.178 14.967 6.011 1.00 92.44 129 SER A N 1
ATOM 1036 C CA . SER A 1 129 ? -5.879 14.573 5.485 1.00 92.44 129 SER A CA 1
ATOM 1037 C C . SER A 1 129 ? -5.629 15.276 4.161 1.00 92.44 129 SER A C 1
ATOM 1039 O O . SER A 1 129 ? -6.512 15.342 3.311 1.00 92.44 129 SER A O 1
ATOM 1041 N N . ASN A 1 130 ? -4.420 15.802 3.985 1.00 93.06 130 ASN A N 1
ATOM 1042 C CA . ASN A 1 130 ? -3.954 16.399 2.734 1.00 93.06 130 ASN A CA 1
ATOM 1043 C C . ASN A 1 130 ? -2.971 15.486 1.980 1.00 93.06 130 ASN A C 1
ATOM 1045 O O . ASN A 1 130 ? -2.340 15.928 1.024 1.00 93.06 130 ASN A O 1
ATOM 1049 N N . TYR A 1 131 ? -2.796 14.241 2.432 1.00 93.19 131 TYR A N 1
ATOM 1050 C CA . TYR A 1 131 ? -1.928 13.262 1.791 1.00 93.19 131 TYR A CA 1
ATOM 1051 C C . TYR A 1 131 ? -2.389 11.847 2.125 1.00 93.19 131 TYR A C 1
ATOM 1053 O O . TYR A 1 131 ? -2.519 11.490 3.296 1.00 93.19 131 TYR A O 1
ATOM 1061 N N . MET A 1 132 ? -2.565 11.030 1.091 1.00 94.69 132 MET A N 1
ATOM 1062 C CA . MET A 1 132 ? -2.931 9.623 1.195 1.00 94.69 132 MET A CA 1
ATOM 1063 C C . MET A 1 132 ? -2.148 8.833 0.147 1.00 94.69 132 MET A C 1
ATOM 1065 O O . MET A 1 132 ? -2.218 9.134 -1.040 1.00 94.69 132 MET A O 1
ATOM 1069 N N . ALA A 1 133 ? -1.402 7.822 0.585 1.00 95.31 133 ALA A N 1
ATOM 1070 C CA . ALA A 1 133 ? -0.584 6.975 -0.271 1.00 95.31 133 ALA A CA 1
ATOM 1071 C C . ALA A 1 133 ? -0.886 5.493 0.013 1.00 95.31 133 ALA A C 1
ATOM 1073 O O . ALA A 1 133 ? -0.353 4.951 0.990 1.00 95.31 133 ALA A O 1
ATOM 1074 N N . PRO A 1 134 ? -1.713 4.828 -0.823 1.00 95.38 134 PRO A N 1
ATOM 1075 C CA . PR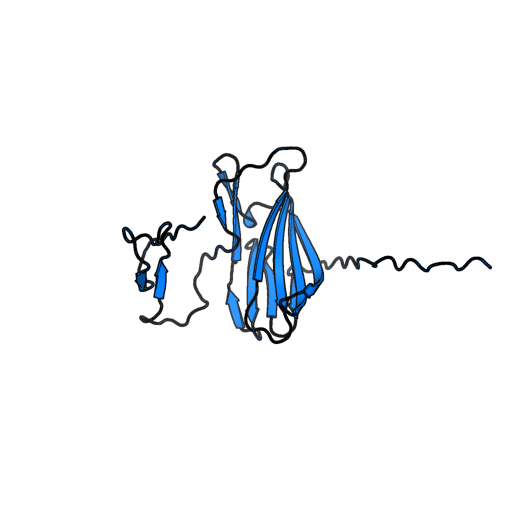O A 1 134 ? -2.111 3.425 -0.634 1.00 95.38 134 PRO A CA 1
ATOM 1076 C C . PRO A 1 134 ? -0.946 2.439 -0.777 1.00 95.38 134 PRO A C 1
ATOM 1078 O O . PRO A 1 134 ? -0.987 1.333 -0.243 1.00 95.38 134 PRO A O 1
ATOM 1081 N N . VAL A 1 135 ? 0.091 2.821 -1.525 1.00 94.31 135 VAL A N 1
ATOM 1082 C CA . VAL A 1 135 ? 1.242 1.968 -1.819 1.00 94.31 135 VAL A CA 1
ATOM 1083 C C . VAL A 1 135 ? 2.512 2.761 -1.564 1.00 94.31 135 VAL A C 1
ATOM 1085 O O . VAL A 1 135 ? 2.829 3.701 -2.284 1.00 94.31 135 VAL A O 1
ATOM 1088 N N . ASN A 1 136 ? 3.238 2.365 -0.527 1.00 94.69 136 ASN A N 1
ATOM 1089 C CA . ASN A 1 136 ? 4.607 2.783 -0.259 1.00 94.69 136 ASN A CA 1
ATOM 1090 C C . ASN A 1 136 ? 5.470 1.525 -0.212 1.00 94.69 136 ASN A C 1
ATOM 1092 O O . ASN A 1 136 ? 5.050 0.505 0.341 1.00 94.69 136 ASN A O 1
ATOM 1096 N N . ILE A 1 137 ? 6.657 1.607 -0.801 1.00 90.75 137 ILE A N 1
ATOM 1097 C CA . ILE A 1 137 ? 7.629 0.521 -0.892 1.00 90.75 137 ILE A CA 1
ATOM 1098 C C . ILE A 1 137 ? 8.993 1.162 -0.676 1.00 90.75 137 ILE A C 1
ATOM 1100 O O . ILE A 1 137 ? 9.297 2.161 -1.326 1.00 90.75 137 ILE A O 1
ATOM 1104 N N . ASP A 1 138 ? 9.783 0.608 0.239 1.00 87.38 138 ASP A N 1
ATOM 1105 C CA . ASP A 1 138 ? 11.113 1.144 0.543 1.00 87.38 138 ASP A CA 1
ATOM 1106 C C . ASP A 1 138 ? 12.178 0.532 -0.397 1.00 87.38 138 ASP A C 1
ATOM 1108 O O . ASP A 1 138 ? 13.063 1.244 -0.864 1.00 87.38 138 ASP A O 1
ATOM 1112 N N . ASP A 1 139 ? 12.037 -0.755 -0.754 1.00 80.31 139 ASP A N 1
ATOM 1113 C CA . ASP A 1 139 ? 12.959 -1.478 -1.641 1.00 80.31 139 ASP A CA 1
ATOM 1114 C C . ASP A 1 139 ? 12.302 -1.873 -2.973 1.00 80.31 139 ASP A C 1
ATOM 1116 O O . ASP A 1 139 ? 11.415 -2.730 -3.057 1.00 80.31 139 ASP A O 1
ATOM 1120 N N . PHE A 1 140 ? 12.783 -1.271 -4.057 1.00 75.19 140 PHE A N 1
ATOM 1121 C CA . PHE A 1 140 ? 12.269 -1.490 -5.405 1.00 75.19 140 PHE A CA 1
ATOM 1122 C C . PHE A 1 140 ? 12.874 -2.757 -6.036 1.00 75.19 140 PHE A C 1
ATOM 1124 O O . PHE A 1 140 ? 13.931 -2.712 -6.660 1.00 75.19 140 PHE A O 1
ATOM 1131 N N . THR A 1 141 ? 12.212 -3.906 -5.872 1.00 71.94 141 THR A N 1
ATOM 1132 C CA . THR A 1 141 ? 12.732 -5.223 -6.317 1.00 71.94 141 THR A CA 1
ATOM 1133 C C . THR A 1 141 ? 11.933 -5.882 -7.445 1.00 71.94 141 THR A C 1
ATOM 1135 O O . THR A 1 141 ? 12.267 -6.979 -7.888 1.00 71.94 141 THR A O 1
ATOM 1138 N N . PHE A 1 142 ? 10.871 -5.233 -7.926 1.00 75.62 142 PHE A N 1
ATOM 1139 C CA . PHE A 1 142 ? 9.897 -5.865 -8.823 1.00 75.62 142 PHE A CA 1
ATOM 1140 C C . PHE A 1 142 ? 10.222 -5.758 -10.312 1.00 75.62 142 PHE A C 1
ATOM 1142 O O . PHE A 1 142 ? 9.668 -6.514 -11.113 1.00 75.62 142 PHE A O 1
ATOM 1149 N N . LEU A 1 143 ? 11.103 -4.830 -10.694 1.00 81.19 143 LEU A N 1
ATOM 1150 C CA . LEU A 1 143 ? 11.661 -4.777 -12.041 1.00 81.19 143 LEU A CA 1
ATOM 1151 C C . LEU A 1 143 ? 13.036 -5.450 -12.054 1.00 81.19 143 LEU A C 1
ATOM 1153 O O . LEU A 1 143 ? 13.798 -5.293 -11.099 1.00 81.19 143 LEU A O 1
ATOM 1157 N N . PRO A 1 144 ? 13.388 -6.160 -13.138 1.00 83.44 144 PRO A N 1
ATOM 1158 C CA . PRO A 1 144 ? 14.763 -6.592 -13.337 1.00 83.44 144 PRO A CA 1
ATOM 1159 C C . PRO A 1 144 ? 15.690 -5.373 -13.397 1.00 83.44 144 PRO A C 1
ATOM 1161 O O . PRO A 1 144 ? 15.294 -4.301 -13.863 1.00 83.44 144 PRO A O 1
ATOM 1164 N N . GLU A 1 145 ? 16.937 -5.544 -12.962 1.00 83.75 145 GLU A N 1
ATOM 1165 C CA . GLU A 1 145 ? 17.957 -4.507 -13.100 1.00 83.75 145 GLU A CA 1
ATOM 1166 C C . GLU A 1 145 ? 18.169 -4.194 -14.588 1.00 83.75 145 GLU A C 1
ATOM 1168 O O . GLU A 1 145 ? 18.576 -5.051 -15.375 1.00 83.75 145 GLU A O 1
ATOM 1173 N N . SER A 1 146 ? 17.822 -2.972 -14.989 1.00 88.44 146 SER A N 1
ATOM 1174 C CA . SER A 1 146 ? 17.919 -2.515 -16.370 1.00 88.44 146 SER A CA 1
ATOM 1175 C C . SER A 1 146 ? 18.053 -0.998 -16.419 1.00 88.44 146 SER A C 1
ATOM 1177 O O . SER A 1 146 ? 17.282 -0.277 -15.784 1.00 88.44 146 SER A O 1
ATOM 1179 N N . ALA A 1 147 ? 18.983 -0.512 -17.244 1.00 87.06 147 ALA A N 1
ATOM 1180 C CA . ALA A 1 147 ? 19.110 0.911 -17.563 1.00 87.06 147 ALA A CA 1
ATOM 1181 C C . ALA A 1 147 ? 17.890 1.455 -18.338 1.00 87.06 147 ALA A C 1
ATOM 1183 O O . ALA A 1 147 ? 17.695 2.665 -18.437 1.00 87.06 147 ALA A O 1
ATOM 1184 N N . GLU A 1 148 ? 17.049 0.568 -18.877 1.00 90.88 148 GLU A N 1
ATOM 1185 C CA . GLU A 1 148 ? 15.826 0.933 -19.594 1.00 90.88 148 GLU A CA 1
ATOM 1186 C C . GLU A 1 148 ? 14.632 1.161 -18.664 1.00 90.88 148 GLU A C 1
ATOM 1188 O O . GLU A 1 148 ? 13.602 1.646 -19.125 1.00 90.88 148 GLU A O 1
ATOM 1193 N N . ASN A 1 149 ? 14.740 0.850 -17.366 1.00 91.12 149 ASN A N 1
ATOM 1194 C CA . ASN A 1 149 ? 13.648 1.102 -16.434 1.00 91.12 149 ASN A CA 1
ATOM 1195 C C . ASN A 1 149 ? 13.349 2.606 -16.369 1.00 91.12 149 ASN A C 1
ATOM 1197 O O . ASN A 1 149 ? 14.248 3.436 -16.178 1.00 91.12 149 ASN A O 1
ATOM 1201 N N . ARG A 1 150 ? 12.069 2.956 -16.538 1.00 92.56 150 ARG A N 1
ATOM 1202 C CA . ARG A 1 150 ? 11.589 4.339 -16.568 1.00 92.56 150 ARG A CA 1
ATOM 1203 C C . ARG A 1 150 ? 10.542 4.589 -15.489 1.00 92.56 150 ARG A C 1
ATOM 1205 O O . ARG A 1 150 ? 9.685 3.742 -15.258 1.00 92.56 150 ARG A O 1
ATOM 1212 N N . ALA A 1 151 ? 10.555 5.787 -14.915 1.00 92.06 151 ALA A N 1
ATOM 1213 C CA . ALA A 1 151 ? 9.406 6.356 -14.223 1.00 92.06 151 ALA A CA 1
ATOM 1214 C C . ALA A 1 151 ? 8.684 7.348 -15.139 1.00 92.06 151 ALA A C 1
ATOM 1216 O O . ALA A 1 151 ? 9.313 8.189 -15.790 1.00 92.06 151 ALA A O 1
ATOM 1217 N N . LEU A 1 152 ? 7.356 7.255 -15.174 1.00 92.38 152 LEU A N 1
ATOM 1218 C CA . LEU A 1 152 ? 6.508 8.240 -15.831 1.00 92.38 152 LEU A CA 1
ATOM 1219 C C . LEU A 1 152 ? 6.181 9.355 -14.839 1.00 92.38 152 LEU A C 1
ATOM 1221 O O . LEU A 1 152 ? 5.532 9.127 -13.824 1.00 92.38 152 LEU A O 1
ATOM 1225 N N . PHE A 1 153 ? 6.610 10.565 -15.164 1.00 91.75 153 PHE A N 1
ATOM 1226 C CA . PHE A 1 153 ? 6.187 11.774 -14.482 1.00 91.75 153 PHE A CA 1
ATOM 1227 C C . PHE A 1 153 ? 4.871 12.274 -15.090 1.00 91.75 153 PHE A C 1
ATOM 1229 O O . PHE A 1 153 ? 4.792 12.480 -16.309 1.00 91.75 153 PHE A O 1
ATOM 1236 N N . VAL A 1 154 ? 3.870 12.490 -14.233 1.00 90.38 154 VAL A N 1
ATOM 1237 C CA . VAL A 1 154 ? 2.532 12.981 -14.591 1.00 90.38 154 VAL A CA 1
ATOM 1238 C C . VAL A 1 154 ? 2.319 14.371 -13.972 1.00 90.38 154 VAL A C 1
ATOM 1240 O O . VAL A 1 154 ? 2.405 14.504 -12.748 1.00 90.38 154 VAL A O 1
ATOM 1243 N N . PRO A 1 155 ? 2.093 15.422 -14.787 1.00 86.69 155 PRO A N 1
ATOM 1244 C CA . PRO A 1 155 ? 1.855 16.772 -14.286 1.00 86.69 155 PRO A CA 1
ATOM 1245 C C . PRO A 1 155 ? 0.379 17.041 -13.939 1.00 86.69 155 PRO A C 1
ATOM 1247 O O . PRO A 1 155 ? -0.519 16.436 -14.516 1.00 86.69 155 PRO A O 1
ATOM 1250 N N . PHE A 1 156 ? 0.165 18.042 -13.076 1.00 77.06 156 PHE A N 1
ATOM 1251 C CA . PHE A 1 156 ? -1.135 18.523 -12.564 1.00 77.06 156 PHE A CA 1
ATOM 1252 C C . PHE A 1 156 ? -1.961 19.097 -13.697 1.00 77.06 156 PHE A C 1
ATOM 1254 O O . PHE A 1 156 ? -3.159 18.853 -13.785 1.00 77.06 156 PHE A O 1
ATOM 1261 N N . ASP A 1 157 ? -1.284 19.842 -14.569 1.00 68.88 157 ASP A N 1
ATOM 1262 C CA . ASP A 1 157 ? -1.885 20.401 -15.755 1.00 68.88 157 ASP A CA 1
ATOM 1263 C C . ASP A 1 157 ? -1.141 19.924 -16.999 1.00 68.88 157 ASP A C 1
ATOM 1265 O O . ASP A 1 157 ? 0.087 20.025 -17.102 1.00 68.88 157 ASP A O 1
ATOM 1269 N N . ASN A 1 158 ? -1.905 19.360 -17.934 1.00 59.31 158 ASN A N 1
ATOM 1270 C CA . ASN A 1 158 ? -1.430 19.015 -19.266 1.00 59.31 158 ASN A CA 1
ATOM 1271 C C . ASN A 1 158 ? -1.701 20.148 -20.280 1.00 59.31 158 ASN A C 1
ATOM 1273 O O . ASN A 1 158 ? -1.485 19.949 -21.477 1.00 59.31 158 ASN A O 1
ATOM 1277 N N . ASP A 1 159 ? -2.110 21.336 -19.816 1.00 64.75 159 ASP A N 1
ATOM 1278 C CA . ASP A 1 159 ? -2.421 22.560 -20.574 1.00 64.75 159 ASP A CA 1
ATOM 1279 C C . ASP A 1 159 ? -1.218 23.284 -21.219 1.00 64.75 159 ASP A C 1
ATOM 1281 O O . ASP A 1 159 ? -1.300 24.455 -21.589 1.00 64.75 159 ASP A O 1
ATOM 1285 N N . CYS A 1 160 ? -0.127 22.554 -21.466 1.00 64.25 160 CYS A N 1
ATOM 1286 C CA . CYS A 1 160 ? 1.095 22.963 -22.171 1.00 64.25 160 CYS A CA 1
ATOM 1287 C C . CYS A 1 160 ? 2.213 23.639 -21.356 1.00 64.25 160 CYS A C 1
ATOM 1289 O O . CYS A 1 160 ? 3.282 23.839 -21.947 1.00 64.25 160 CYS A O 1
ATOM 1291 N N . TRP A 1 161 ? 2.065 23.929 -20.055 1.00 74.12 161 TRP A N 1
ATOM 1292 C CA . TRP A 1 161 ? 3.178 24.493 -19.259 1.00 74.12 161 TRP A CA 1
ATOM 1293 C C . TRP A 1 161 ? 4.150 23.424 -18.738 1.00 74.12 161 TRP A C 1
ATOM 1295 O O . TRP A 1 161 ? 5.372 23.589 -18.800 1.00 74.12 161 TRP A O 1
ATOM 1305 N N . ILE A 1 162 ? 3.622 22.285 -18.285 1.00 79.38 162 ILE A N 1
ATOM 1306 C CA . ILE A 1 162 ? 4.399 21.105 -17.892 1.00 79.38 162 ILE A CA 1
ATOM 1307 C C . ILE A 1 162 ? 3.875 19.910 -18.691 1.00 79.38 162 ILE A C 1
ATOM 1309 O O . ILE A 1 162 ? 2.690 19.793 -18.975 1.00 79.38 162 ILE A O 1
ATOM 1313 N N . ARG A 1 163 ? 4.781 19.041 -19.143 1.00 85.44 163 ARG A N 1
ATOM 1314 C CA . ARG A 1 163 ? 4.448 17.866 -19.960 1.00 85.44 163 ARG A CA 1
ATOM 1315 C C . ARG A 1 163 ? 4.813 16.599 -19.213 1.00 85.44 163 ARG A C 1
ATOM 1317 O O . ARG A 1 163 ? 5.741 16.619 -18.404 1.00 85.44 163 ARG A O 1
ATOM 1324 N N . TYR A 1 164 ? 4.145 15.507 -19.571 1.00 90.31 164 TYR A N 1
ATOM 1325 C CA . TYR A 1 164 ? 4.594 14.159 -19.247 1.00 90.31 164 TYR A CA 1
ATOM 1326 C C . TYR A 1 164 ? 6.070 13.991 -19.597 1.00 90.31 164 TYR A C 1
ATOM 1328 O O . TYR A 1 164 ? 6.536 14.473 -20.637 1.00 90.31 164 TYR A O 1
ATOM 1336 N N . ARG A 1 165 ? 6.805 13.294 -18.735 1.00 90.56 165 ARG A N 1
ATOM 1337 C CA . ARG A 1 165 ? 8.208 12.957 -18.981 1.00 90.56 165 ARG A CA 1
ATOM 1338 C C . ARG A 1 165 ? 8.475 11.522 -18.583 1.00 90.56 165 ARG A C 1
ATOM 1340 O O . ARG A 1 165 ? 7.931 11.027 -17.606 1.00 90.56 165 ARG A O 1
ATOM 1347 N N . SER A 1 166 ? 9.345 10.875 -19.341 1.00 93.88 166 SER A N 1
ATOM 1348 C CA . SER A 1 166 ? 9.926 9.592 -18.971 1.00 93.88 166 SER A CA 1
ATOM 1349 C C . SER A 1 166 ? 11.300 9.860 -18.372 1.00 93.88 166 SER A C 1
ATOM 1351 O O . SER A 1 166 ? 12.167 10.397 -19.060 1.00 93.88 166 SER A O 1
ATOM 1353 N N . HIS A 1 167 ? 11.494 9.482 -17.116 1.00 93.19 167 HIS A N 1
ATOM 1354 C CA . HIS A 1 167 ? 12.764 9.597 -16.407 1.00 93.19 167 HIS A CA 1
ATOM 1355 C C . HIS A 1 167 ? 13.399 8.219 -16.267 1.00 93.19 167 HIS A C 1
ATOM 1357 O O . HIS A 1 167 ? 12.700 7.248 -16.001 1.00 93.19 167 HIS A O 1
ATOM 1363 N N . GLU A 1 168 ? 14.711 8.119 -16.448 1.00 93.06 168 GLU A N 1
ATOM 1364 C CA . GLU A 1 168 ? 15.448 6.911 -16.058 1.00 93.06 168 GLU A CA 1
ATOM 1365 C C . GLU A 1 168 ? 15.329 6.729 -14.536 1.00 93.06 168 GLU A C 1
ATOM 1367 O O . GLU A 1 168 ? 15.253 7.730 -13.824 1.00 93.06 168 GLU A O 1
ATOM 1372 N N . LEU A 1 169 ? 15.312 5.493 -14.022 1.00 88.69 169 LEU A N 1
ATOM 1373 C CA . LEU A 1 169 ? 15.284 5.224 -12.571 1.00 88.69 169 LEU A CA 1
ATOM 1374 C C . LEU A 1 169 ? 16.639 5.511 -11.887 1.00 88.69 169 LEU A C 1
ATOM 1376 O O . LEU A 1 169 ? 17.217 4.650 -11.233 1.00 88.69 169 LEU A O 1
ATOM 1380 N N . THR A 1 170 ? 17.165 6.720 -12.064 1.00 86.81 170 THR A N 1
ATOM 1381 C CA . THR A 1 170 ? 18.440 7.193 -11.499 1.00 86.81 170 THR A CA 1
ATOM 1382 C C . THR A 1 170 ? 18.272 8.495 -10.709 1.00 86.81 170 THR A C 1
ATOM 1384 O O . THR A 1 170 ? 19.243 9.217 -10.497 1.00 86.81 170 THR A O 1
ATOM 1387 N N . PHE A 1 171 ? 17.038 8.862 -10.366 1.00 86.81 171 PHE A N 1
ATOM 1388 C CA . PHE A 1 171 ? 16.717 10.064 -9.597 1.00 86.81 171 PHE A CA 1
ATOM 1389 C C . PHE A 1 171 ? 16.678 9.764 -8.096 1.00 86.81 171 PHE A C 1
ATOM 1391 O O . PHE A 1 171 ? 16.307 8.664 -7.695 1.00 86.81 171 PHE A O 1
ATOM 1398 N N . ASP A 1 172 ? 16.985 10.774 -7.281 1.00 86.38 172 ASP A N 1
ATOM 1399 C CA . ASP A 1 172 ? 16.812 10.701 -5.824 1.00 86.38 172 ASP A CA 1
ATOM 1400 C C . ASP A 1 172 ? 15.343 10.919 -5.420 1.00 86.38 172 ASP A C 1
ATOM 1402 O O . ASP A 1 172 ? 14.845 10.299 -4.484 1.00 86.38 172 ASP A O 1
ATOM 1406 N N . GLU A 1 173 ? 14.627 11.783 -6.149 1.00 89.38 173 GLU A N 1
ATOM 1407 C CA . GLU A 1 173 ? 13.216 12.092 -5.916 1.00 89.38 173 GLU A CA 1
ATOM 1408 C C . GLU A 1 173 ? 12.497 12.384 -7.242 1.00 89.38 173 GLU A C 1
ATOM 1410 O O . GLU A 1 173 ? 13.021 13.085 -8.114 1.00 89.38 173 GLU A O 1
ATOM 1415 N N . LEU A 1 174 ? 11.276 11.862 -7.386 1.00 89.56 174 LEU A N 1
ATOM 1416 C CA . LEU A 1 174 ? 10.363 12.201 -8.473 1.00 89.56 174 LEU A CA 1
ATOM 1417 C C . LEU A 1 174 ? 8.923 12.184 -7.956 1.00 89.56 174 LEU A C 1
ATOM 1419 O O . LEU A 1 174 ? 8.397 11.130 -7.608 1.00 89.56 174 LEU A O 1
ATOM 1423 N N . THR A 1 175 ? 8.278 13.347 -7.960 1.00 89.31 175 THR A N 1
ATOM 1424 C CA . THR A 1 175 ? 6.907 13.509 -7.466 1.00 89.31 175 THR A CA 1
ATOM 1425 C C . THR A 1 175 ? 5.999 13.946 -8.609 1.00 89.31 175 THR A C 1
ATOM 1427 O O . THR A 1 175 ? 6.141 15.056 -9.124 1.00 89.31 175 THR A O 1
ATOM 1430 N N . SER A 1 176 ? 5.081 13.062 -9.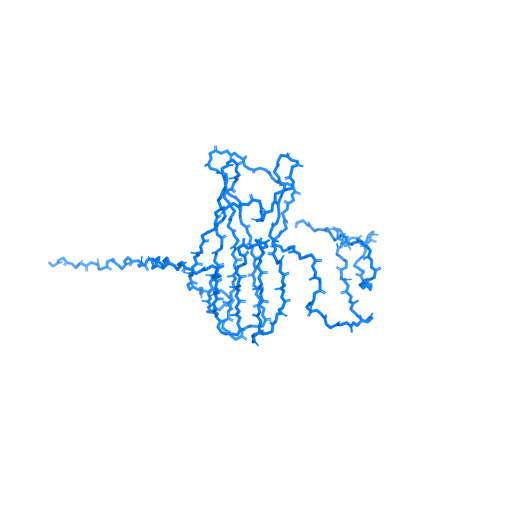008 1.00 88.00 176 SER A N 1
ATOM 1431 C CA . SER A 1 176 ? 3.927 13.399 -9.855 1.00 88.00 176 SER A CA 1
ATOM 1432 C C . SER A 1 176 ? 2.857 14.103 -9.022 1.00 88.00 176 SER A C 1
ATOM 1434 O O . SER A 1 176 ? 2.874 14.039 -7.792 1.00 88.00 176 SER A O 1
ATOM 1436 N N . TYR A 1 177 ? 1.917 14.772 -9.675 1.00 81.81 177 TYR A N 1
ATOM 1437 C CA . TYR A 1 177 ? 0.846 15.473 -8.979 1.00 81.81 177 TYR A CA 1
ATOM 1438 C C . TYR A 1 177 ? -0.428 15.444 -9.828 1.00 81.81 177 TYR A C 1
ATOM 1440 O O . TYR A 1 177 ? -0.423 15.865 -10.979 1.00 81.81 177 TYR A O 1
ATOM 1448 N N . GLU A 1 178 ? -1.501 14.902 -9.252 1.00 65.31 178 GLU A N 1
ATOM 1449 C CA . GLU A 1 178 ? -2.813 14.660 -9.868 1.00 65.31 178 GLU A CA 1
ATOM 1450 C C . GLU A 1 178 ? -3.889 15.032 -8.825 1.00 65.31 178 GLU A C 1
ATOM 1452 O O . GLU A 1 178 ? -3.583 15.021 -7.628 1.00 65.31 178 GLU A O 1
ATOM 1457 N N . VAL A 1 179 ? -5.103 15.414 -9.247 1.00 57.25 179 VAL A N 1
ATOM 1458 C CA . VAL A 1 179 ? -6.221 15.760 -8.333 1.00 57.25 179 VAL A CA 1
ATOM 1459 C C . VAL A 1 179 ? -7.145 14.573 -8.137 1.00 57.25 179 VAL A C 1
ATOM 1461 O O . VAL A 1 179 ? -7.532 13.976 -9.166 1.00 57.25 179 VAL A O 1
#